Protein AF-0000000084619651 (afdb_homodimer)

pLDDT: mean 92.1, std 9.1, range [53.47, 98.94]

Solvent-accessible surface area (backbone atoms only — not comparable to full-atom values): 7934 Å² total; per-residue (Å²): 131,55,73,67,56,54,49,52,52,51,54,51,50,50,50,53,48,52,51,48,50,52,51,49,49,51,50,48,49,50,49,48,50,50,40,54,53,40,51,50,49,40,52,52,48,52,51,50,41,51,53,43,50,54,49,41,51,54,47,52,51,50,43,50,53,48,51,54,50,50,49,61,71,74,100,131,55,72,67,57,52,52,52,51,51,52,52,49,51,49,53,48,53,51,48,50,52,52,50,49,52,51,49,49,51,50,50,51,51,39,54,52,41,50,51,48,40,52,53,46,52,51,50,43,49,53,42,50,53,49,41,52,54,48,52,52,50,42,50,53,50,52,55,50,50,50,62,72,72,98

Foldseek 3Di:
DDPVVVVVVVVVVVVVVVVVVVVVVVVVVVVVVVVVVVVVVVVVVVVVVVVVVVVVVVVVVVVVVVVVVVVVVVD/DDPVVVVVVVVVVVVVVVVVVVVVVVVVVVVVVVVVVVVVVVVVVVVVVVVVVVVVVVVVVVVVVVVVVVVVVVD

Radius of gyration: 32.36 Å; Cα contacts (8 Å, |Δi|>4): 66; chains: 2; bounding box: 15×102×58 Å

Secondary structure (DSSP, 8-state):
--HHHHHHHHHHHHHHHHHHHHHHHHHHHHHHHHHHHHHHHHHHHHHHHHHHHHHHHHHHHHHHHHHHHHHHHH-/--HHHHHHHHHHHHHHHHHHHHHHHHHHHHHHHHHHHHHHHHHHHHHHHHHHHHHHHHHHHHHHHHHHHHHHHH-

Organism: Rhizophagus irregularis (strain DAOM 197198w) (NCBI:txid1432141)

Structure (mmCIF, N/CA/C/O backbone):
data_AF-0000000084619651-model_v1
#
loop_
_entity.id
_entity.type
_entity.pdbx_description
1 polymer 'Uncharacterized protein'
#
loop_
_atom_site.group_PDB
_atom_site.id
_atom_site.type_symbol
_atom_site.label_atom_id
_atom_site.label_alt_id
_atom_site.label_comp_id
_atom_site.label_asym_id
_atom_site.label_entity_id
_atom_site.label_seq_id
_atom_site.pdbx_PDB_ins_code
_atom_site.Cartn_x
_atom_site.Cartn_y
_atom_site.Cartn_z
_atom_site.occupancy
_atom_site.B_iso_or_equiv
_atom_site.auth_seq_id
_atom_site.auth_comp_id
_atom_site.auth_asym_id
_atom_site.auth_atom_id
_atom_site.pdbx_PDB_model_num
ATOM 1 N N . MET A 1 1 ? 8.188 50.812 22.078 1 53.47 1 MET A N 1
ATOM 2 C CA . MET A 1 1 ? 7.371 50.531 20.906 1 53.47 1 MET A CA 1
ATOM 3 C C . MET A 1 1 ? 6.066 51.312 20.938 1 53.47 1 MET A C 1
ATOM 5 O O . MET A 1 1 ? 5.43 51.438 21.984 1 53.47 1 MET A O 1
ATOM 9 N N . GLN A 1 2 ? 5.875 52.188 19.938 1 69 2 GLN A N 1
ATOM 10 C CA . GLN A 1 2 ? 4.641 52.969 19.859 1 69 2 GLN A CA 1
ATOM 11 C C . GLN A 1 2 ? 3.439 52.062 19.609 1 69 2 GLN A C 1
ATOM 13 O O . GLN A 1 2 ? 3.582 50.969 19.047 1 69 2 GLN A O 1
ATOM 18 N N . ASN A 1 3 ? 2.359 52.469 20.125 1 71.62 3 ASN A N 1
ATOM 19 C CA . ASN A 1 3 ? 1.111 51.719 20.047 1 71.62 3 ASN A CA 1
ATOM 20 C C . ASN A 1 3 ? 0.818 51.25 18.625 1 71.62 3 ASN A C 1
ATOM 22 O O . ASN A 1 3 ? 0.369 5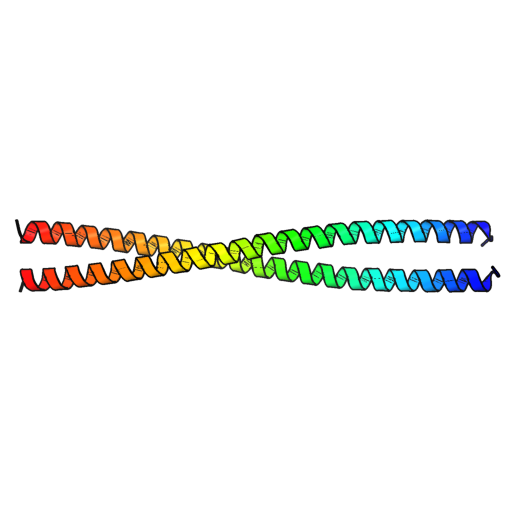0.125 18.422 1 71.62 3 ASN A O 1
ATOM 26 N N . THR A 1 4 ? 1.191 52.094 17.656 1 76.56 4 THR A N 1
ATOM 27 C CA . THR A 1 4 ? 0.917 51.75 16.25 1 76.56 4 THR A CA 1
ATOM 28 C C . THR A 1 4 ? 1.803 50.625 15.781 1 76.56 4 THR A C 1
ATOM 30 O O . THR A 1 4 ? 1.349 49.75 15.039 1 76.56 4 THR A O 1
ATOM 33 N N . GLU A 1 5 ? 3.006 50.594 16.328 1 76.94 5 GLU A N 1
ATOM 34 C CA . GLU A 1 5 ? 3.967 49.562 15.938 1 76.94 5 GLU A CA 1
ATOM 35 C C . GLU A 1 5 ? 3.578 48.188 16.5 1 76.94 5 GLU A C 1
ATOM 37 O O . GLU A 1 5 ? 3.709 47.188 15.812 1 76.94 5 GLU A O 1
ATOM 42 N N . ILE A 1 6 ? 3.002 48.188 17.656 1 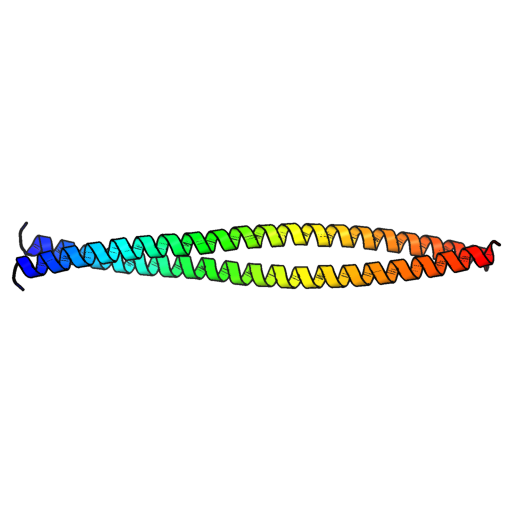75.12 6 ILE A N 1
ATOM 43 C CA . ILE A 1 6 ? 2.584 46.969 18.312 1 75.12 6 ILE A CA 1
ATOM 44 C C . ILE A 1 6 ? 1.371 46.375 17.594 1 75.12 6 ILE A C 1
ATOM 46 O O . ILE A 1 6 ? 1.29 45.156 17.391 1 75.12 6 ILE A O 1
ATOM 50 N N . 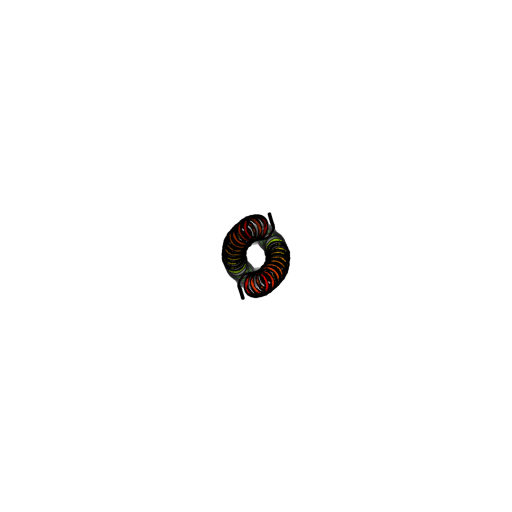LEU A 1 7 ? 0.493 47.344 17.125 1 78.56 7 LEU A N 1
ATOM 51 C CA . LEU A 1 7 ? -0.71 46.906 16.422 1 78.56 7 LEU A CA 1
ATOM 52 C C . LEU A 1 7 ? -0.359 46.281 15.07 1 78.56 7 LEU A C 1
ATOM 54 O O . LEU A 1 7 ? -0.962 45.312 14.664 1 78.56 7 LEU A O 1
ATOM 58 N N . GLU A 1 8 ? 0.628 46.969 14.438 1 82.31 8 GLU A N 1
ATOM 59 C CA . GLU A 1 8 ? 1.074 46.438 13.141 1 82.31 8 GLU A CA 1
ATOM 60 C C . GLU A 1 8 ? 1.681 45.062 13.281 1 82.31 8 GLU A C 1
ATOM 62 O O . GLU A 1 8 ? 1.416 44.188 12.461 1 82.31 8 GLU A O 1
ATOM 67 N N . LYS A 1 9 ? 2.461 44.875 14.359 1 81.94 9 LYS A N 1
ATOM 68 C CA . LYS A 1 9 ? 3.082 43.562 14.602 1 81.94 9 LYS A CA 1
ATOM 69 C C . LYS A 1 9 ? 2.031 42.5 14.906 1 81.94 9 LYS A C 1
ATOM 71 O O . LYS A 1 9 ? 2.178 41.344 14.5 1 81.94 9 LYS A O 1
ATOM 76 N N . PHE A 1 10 ? 0.992 43 15.641 1 81.44 10 PHE A N 1
ATOM 77 C CA . PHE A 1 10 ? -0.102 42.094 15.992 1 81.44 10 PHE A CA 1
ATOM 78 C C . PHE A 1 10 ? -0.834 41.625 14.742 1 81.44 10 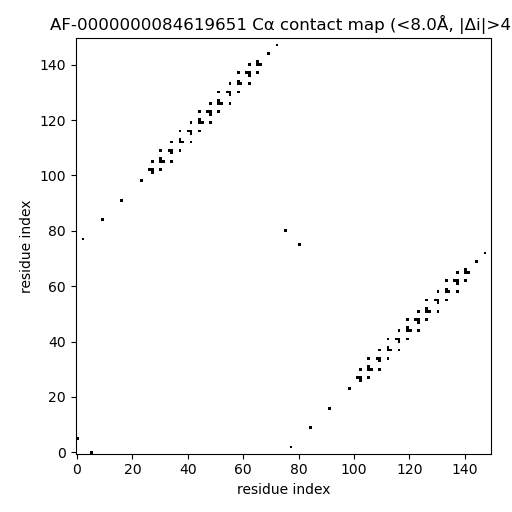PHE A C 1
ATOM 80 O O . PHE A 1 10 ? -1.137 40.438 14.602 1 81.44 10 PHE A O 1
ATOM 87 N N . GLU A 1 11 ? -1.082 42.562 13.828 1 81.94 11 GLU A N 1
ATOM 88 C CA . GLU A 1 11 ? -1.783 42.219 12.586 1 81.94 11 GLU A CA 1
ATOM 89 C C . GLU A 1 11 ? -0.931 41.344 11.695 1 81.94 11 GLU A C 1
ATOM 91 O O . GLU A 1 11 ? -1.447 40.406 11.07 1 81.94 11 GLU A O 1
ATOM 96 N N . ASP A 1 12 ? 0.369 41.594 11.664 1 84.31 12 ASP A N 1
ATOM 97 C CA . ASP A 1 12 ? 1.302 40.75 10.898 1 84.31 12 ASP A CA 1
ATOM 98 C C . ASP A 1 12 ? 1.34 39.344 11.422 1 84.31 12 ASP A C 1
ATOM 100 O O . ASP A 1 12 ? 1.365 38.375 10.648 1 84.31 12 ASP A O 1
ATOM 104 N N . MET A 1 13 ? 1.315 39.25 12.703 1 82.19 13 MET A N 1
ATOM 105 C CA . MET A 1 13 ? 1.341 37.906 13.336 1 82.19 13 MET A CA 1
ATOM 106 C C . MET A 1 13 ? 0.063 37.156 13.039 1 82.19 13 MET A C 1
ATOM 108 O O . MET A 1 13 ? 0.11 35.938 12.773 1 82.19 13 MET A O 1
ATOM 112 N N . LYS A 1 14 ? -0.976 37.844 13.023 1 83.31 14 LYS A N 1
ATOM 113 C CA . LYS A 1 14 ? -2.262 37.219 12.727 1 83.31 14 LYS A CA 1
ATOM 114 C C . LYS A 1 14 ? -2.293 36.688 11.305 1 83.31 14 LYS A C 1
ATOM 116 O O . LYS A 1 14 ? -2.773 35.562 11.07 1 83.31 14 LYS A O 1
ATOM 121 N N . LYS A 1 15 ? -1.773 37.406 10.484 1 87.44 15 LYS A N 1
ATOM 122 C CA . LYS A 1 15 ? -1.733 37 9.078 1 87.44 15 LYS A CA 1
ATOM 123 C C . LYS A 1 15 ? -0.829 35.812 8.883 1 87.44 15 LYS A C 1
ATOM 125 O O . LYS A 1 15 ? -1.191 34.875 8.172 1 87.44 15 LYS A O 1
ATOM 130 N N . ASN A 1 16 ? 0.316 35.812 9.438 1 83.25 16 ASN A N 1
ATOM 131 C CA . ASN A 1 16 ? 1.259 34.719 9.344 1 83.25 16 ASN A CA 1
ATOM 132 C C . ASN A 1 16 ? 0.677 33.438 9.922 1 83.25 16 ASN A C 1
ATOM 134 O O . ASN A 1 16 ? 0.898 32.344 9.391 1 83.25 16 ASN A O 1
ATOM 138 N N . MET A 1 17 ? -0.099 33.625 10.969 1 81.88 17 MET A N 1
ATOM 139 C CA . MET A 1 17 ? -0.754 32.5 11.602 1 81.88 17 MET A CA 1
ATOM 140 C C . MET A 1 17 ? -1.802 31.875 10.68 1 81.88 17 MET A C 1
ATOM 142 O O . MET A 1 17 ? -1.893 30.656 10.555 1 81.88 17 MET A O 1
ATOM 146 N N . ALA A 1 18 ? -2.561 32.75 10.133 1 82.75 18 ALA A N 1
ATOM 147 C CA . ALA A 1 18 ? -3.613 32.312 9.227 1 82.75 18 ALA A CA 1
ATOM 148 C C . ALA A 1 18 ? -3.021 31.594 8.016 1 82.75 18 ALA A C 1
ATOM 150 O O . ALA A 1 18 ? -3.508 30.531 7.617 1 82.75 18 ALA A O 1
ATOM 151 N N . ASP A 1 19 ? -1.982 32.125 7.484 1 85.88 19 ASP A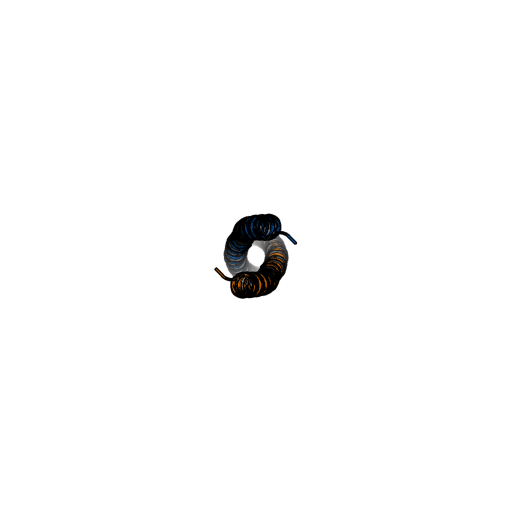 N 1
ATOM 152 C CA . ASP A 1 19 ? -1.316 31.547 6.324 1 85.88 19 ASP A CA 1
ATOM 153 C C . ASP A 1 19 ? -0.674 30.203 6.672 1 85.88 19 ASP A C 1
ATOM 155 O O . ASP A 1 19 ? -0.736 29.25 5.887 1 85.88 19 ASP A O 1
ATOM 159 N N . GLY A 1 20 ? -0.071 30.234 7.836 1 84.5 20 GLY A N 1
ATOM 160 C CA . GLY A 1 20 ? 0.527 28.984 8.297 1 84.5 20 GLY A CA 1
ATOM 161 C C . GLY A 1 20 ? -0.487 27.875 8.5 1 84.5 20 GLY A C 1
ATOM 162 O O . GLY A 1 20 ? -0.25 26.734 8.109 1 84.5 20 GLY A O 1
ATOM 163 N N . SER A 1 21 ? -1.552 28.281 9.062 1 85.44 21 SER A N 1
ATOM 164 C CA . SER A 1 21 ? -2.619 27.312 9.32 1 85.44 21 SER A CA 1
ATOM 165 C C . SER A 1 21 ? -3.172 26.75 8.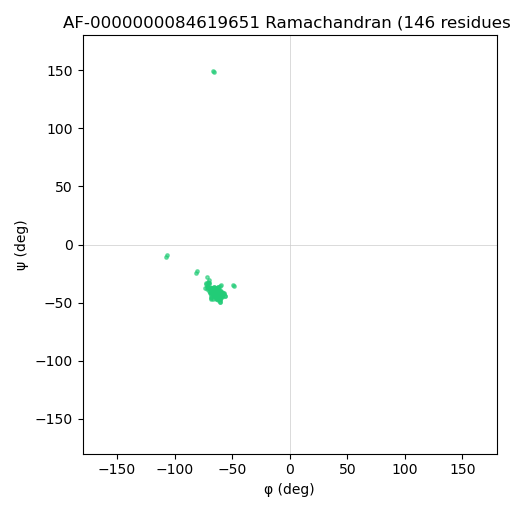016 1 85.44 21 SER A C 1
ATOM 167 O O . SER A 1 21 ? -3.4 25.531 7.906 1 85.44 21 SER A O 1
ATOM 169 N N . LEU A 1 22 ? -3.424 27.641 7.109 1 89 22 LEU A N 1
ATOM 170 C CA . LEU A 1 22 ? -3.943 27.219 5.812 1 89 22 LEU A CA 1
ATOM 171 C C . LEU A 1 22 ? -2.971 26.281 5.113 1 89 22 LEU A C 1
ATOM 173 O O . LEU A 1 22 ? -3.379 25.25 4.582 1 89 22 LEU A O 1
ATOM 177 N N . THR A 1 23 ? -1.714 26.656 5.109 1 90.81 23 THR A N 1
ATOM 178 C CA . THR A 1 23 ? -0.682 25.844 4.473 1 90.81 23 THR A CA 1
ATOM 179 C C . THR A 1 23 ? -0.594 24.469 5.125 1 90.81 23 THR A C 1
ATOM 181 O O . THR A 1 23 ? -0.535 23.453 4.43 1 90.81 23 THR A O 1
ATOM 184 N N . ASN A 1 24 ? -0.618 24.469 6.43 1 90.75 24 ASN A N 1
ATOM 185 C CA . ASN A 1 24 ? -0.576 23.203 7.152 1 90.75 24 ASN A CA 1
ATOM 186 C C . ASN A 1 24 ? -1.807 22.344 6.859 1 90.75 24 ASN A C 1
ATOM 188 O O . ASN A 1 24 ? -1.704 21.125 6.73 1 90.75 24 ASN A O 1
ATOM 192 N N . GLY A 1 25 ? -2.893 23.016 6.762 1 92.81 25 GLY A N 1
ATOM 193 C CA . GLY A 1 25 ? -4.113 22.312 6.406 1 92.81 25 GLY A CA 1
ATOM 194 C C . GLY A 1 25 ? -4.035 21.625 5.062 1 92.81 25 GLY A C 1
ATOM 195 O O . GLY A 1 25 ? -4.465 20.469 4.922 1 92.81 25 GLY A O 1
ATOM 196 N N . LEU A 1 26 ? -3.473 22.25 4.078 1 96.44 26 LEU A N 1
ATOM 197 C CA . LEU A 1 26 ? -3.332 21.688 2.736 1 96.44 26 LEU A CA 1
ATOM 198 C C . LEU A 1 26 ? -2.344 20.531 2.73 1 96.44 26 LEU A C 1
ATOM 200 O O . LEU A 1 26 ? -2.574 19.516 2.066 1 96.44 26 LEU A O 1
ATOM 204 N N . VAL A 1 27 ? -1.291 20.703 3.434 1 97.75 27 VAL A N 1
ATOM 205 C CA . VAL A 1 27 ? -0.289 19.656 3.533 1 97.75 27 VAL A CA 1
ATOM 206 C C . VAL A 1 27 ? -0.914 18.406 4.148 1 97.75 27 VAL A C 1
ATOM 208 O O . VAL A 1 27 ? -0.758 17.297 3.621 1 97.75 27 VAL A O 1
ATOM 211 N N . ILE A 1 28 ? -1.578 18.641 5.242 1 97.88 28 ILE A N 1
ATOM 212 C CA . ILE A 1 28 ? -2.213 17.531 5.945 1 97.88 28 ILE A CA 1
ATOM 213 C C . ILE A 1 28 ? -3.215 16.844 5.023 1 97.88 28 ILE A C 1
ATOM 215 O O . ILE A 1 28 ? -3.26 15.609 4.953 1 97.88 28 ILE A O 1
ATOM 219 N N . GLN A 1 29 ? -3.914 17.594 4.316 1 98.25 29 GLN A N 1
ATOM 220 C CA . GLN A 1 29 ? -4.887 17.031 3.385 1 98.25 29 GLN A CA 1
ATOM 221 C C . GLN A 1 29 ? -4.195 16.219 2.303 1 98.25 29 GLN A C 1
ATOM 223 O O . GLN A 1 29 ? -4.68 15.148 1.926 1 98.25 29 GLN A O 1
ATOM 228 N N . ASP A 1 30 ? -3.172 16.672 1.798 1 98.5 30 ASP A N 1
ATOM 229 C CA . ASP A 1 30 ? -2.41 15.961 0.777 1 98.5 30 ASP A CA 1
ATOM 230 C C . ASP A 1 30 ? -1.879 14.633 1.315 1 98.5 30 ASP A C 1
ATOM 232 O O . ASP A 1 30 ? -1.963 13.602 0.641 1 98.5 30 ASP A O 1
ATOM 236 N N . LEU A 1 31 ? -1.348 14.711 2.463 1 98.75 31 LEU A N 1
ATOM 237 C CA . LEU A 1 31 ? -0.814 13.508 3.082 1 98.75 31 LEU A CA 1
ATOM 238 C C . LEU A 1 31 ? -1.922 12.484 3.324 1 98.75 31 LEU A C 1
ATOM 240 O O . LEU A 1 31 ? -1.731 11.289 3.092 1 98.75 31 LEU A O 1
ATOM 244 N N . GLU A 1 32 ? -3.033 12.938 3.711 1 98.81 32 GLU A N 1
ATOM 245 C CA . GLU A 1 32 ? -4.176 12.055 3.924 1 98.81 32 GLU A CA 1
ATOM 246 C C . GLU A 1 32 ? -4.637 11.422 2.613 1 98.81 32 GLU A C 1
ATOM 248 O O . GLU A 1 32 ? -5.004 10.242 2.58 1 98.81 32 GLU A O 1
ATOM 253 N N . ASN A 1 33 ? -4.645 12.188 1.587 1 98.81 33 ASN A N 1
ATOM 254 C CA . ASN A 1 33 ? -4.996 11.656 0.275 1 98.81 33 ASN A CA 1
ATOM 255 C C . ASN A 1 33 ? -4.016 10.578 -0.176 1 98.81 33 ASN A C 1
ATOM 257 O O . ASN A 1 33 ? -4.426 9.555 -0.724 1 98.81 33 ASN A O 1
ATOM 261 N N . ARG A 1 34 ? -2.828 10.789 0.046 1 98.88 34 ARG A N 1
ATOM 262 C CA . ARG A 1 34 ? -1.804 9.805 -0.286 1 98.88 34 ARG A CA 1
ATOM 263 C C . ARG A 1 34 ? -2.006 8.516 0.504 1 98.88 34 ARG A C 1
ATOM 265 O O . ARG A 1 34 ? -1.897 7.414 -0.049 1 98.88 34 ARG A O 1
ATOM 272 N N . ILE A 1 35 ? -2.309 8.719 1.728 1 98.94 35 ILE A N 1
ATOM 273 C CA . ILE A 1 35 ? -2.566 7.57 2.59 1 98.94 35 ILE A CA 1
ATOM 274 C C . ILE A 1 35 ? -3.76 6.781 2.055 1 98.94 35 ILE A C 1
ATOM 276 O O . ILE A 1 35 ? -3.701 5.555 1.939 1 98.94 35 ILE A O 1
ATOM 280 N N . ARG A 1 36 ? -4.84 7.496 1.724 1 98.88 36 ARG A N 1
ATOM 281 C CA . ARG A 1 36 ? -6.02 6.836 1.186 1 98.88 36 ARG A CA 1
ATOM 282 C C . ARG A 1 36 ? -5.68 6.039 -0.071 1 98.88 36 ARG A C 1
ATOM 284 O O . ARG A 1 36 ? -6.137 4.906 -0.238 1 98.88 36 ARG A O 1
ATOM 291 N N . ASN A 1 37 ? -4.879 6.609 -0.927 1 98.81 37 ASN A N 1
ATOM 292 C CA . ASN A 1 37 ? -4.477 5.941 -2.16 1 98.81 37 ASN A CA 1
ATOM 293 C C . ASN A 1 37 ? -3.631 4.703 -1.874 1 98.81 37 ASN A C 1
ATOM 295 O O . ASN A 1 37 ? -3.834 3.652 -2.486 1 98.81 37 ASN A O 1
ATOM 299 N N . LEU A 1 38 ? -2.738 4.832 -0.977 1 98.88 38 LEU A N 1
ATOM 300 C CA . LEU A 1 38 ? -1.867 3.717 -0.62 1 98.88 38 LEU A CA 1
ATOM 301 C C . LEU A 1 38 ? -2.662 2.598 0.045 1 98.88 38 LEU A C 1
ATOM 303 O O . LEU A 1 38 ? -2.408 1.417 -0.206 1 98.88 38 LEU A O 1
ATOM 307 N N . GLU A 1 39 ? -3.615 2.977 0.864 1 98.88 39 GLU A N 1
ATOM 308 C CA . GLU A 1 39 ? -4.465 1.97 1.495 1 98.88 39 GLU A CA 1
ATOM 309 C C . GLU A 1 39 ? -5.277 1.202 0.456 1 98.88 39 GLU A C 1
ATOM 311 O O . GLU A 1 39 ? -5.434 -0.016 0.561 1 98.88 39 GLU A O 1
ATOM 316 N N . ALA A 1 40 ? -5.758 1.878 -0.483 1 98.81 40 ALA A N 1
ATOM 317 C CA . ALA A 1 40 ? -6.484 1.234 -1.575 1 98.81 40 ALA A CA 1
ATOM 318 C C . ALA A 1 40 ? -5.578 0.271 -2.34 1 98.81 40 ALA A C 1
ATOM 320 O O . ALA A 1 40 ? -5.996 -0.835 -2.691 1 98.81 40 ALA A O 1
ATOM 321 N N . ASP A 1 41 ? -4.387 0.707 -2.574 1 98.81 41 ASP A N 1
ATOM 322 C CA . ASP A 1 41 ? -3.412 -0.127 -3.268 1 98.81 41 ASP A CA 1
ATOM 323 C C . ASP A 1 41 ? -3.098 -1.389 -2.467 1 98.81 41 ASP A C 1
ATOM 325 O O . ASP A 1 41 ? -3.041 -2.486 -3.025 1 98.81 41 ASP A O 1
ATOM 329 N N . VAL A 1 42 ? -2.889 -1.228 -1.226 1 98.88 42 VAL A N 1
ATOM 330 C CA . VAL A 1 42 ? -2.613 -2.365 -0.355 1 98.88 42 VAL A CA 1
ATOM 331 C C . VAL A 1 42 ? -3.773 -3.355 -0.416 1 98.88 42 VAL A C 1
ATOM 333 O O . VAL A 1 42 ? -3.562 -4.562 -0.549 1 98.88 42 VAL A O 1
ATOM 336 N N . THR A 1 43 ? -4.957 -2.814 -0.343 1 98.81 43 THR A N 1
ATOM 337 C CA . THR A 1 43 ? -6.145 -3.662 -0.388 1 98.81 43 THR A CA 1
ATOM 338 C C . THR A 1 43 ? -6.23 -4.398 -1.722 1 98.81 43 THR A C 1
ATOM 340 O O . THR A 1 43 ? -6.512 -5.598 -1.756 1 98.81 43 THR A O 1
ATOM 343 N N . ALA A 1 44 ? -6 -3.727 -2.799 1 98.75 44 ALA A N 1
ATOM 344 C CA . ALA A 1 44 ? -6.039 -4.332 -4.129 1 98.75 44 ALA A CA 1
ATOM 345 C C . ALA A 1 44 ? -4.984 -5.426 -4.266 1 98.75 44 ALA A C 1
ATOM 347 O O . ALA A 1 44 ? -5.273 -6.512 -4.77 1 98.75 44 ALA A O 1
ATOM 348 N N . LYS A 1 45 ? -3.855 -5.098 -3.764 1 98.88 45 LYS A N 1
ATOM 349 C CA . LYS A 1 45 ? -2.764 -6.059 -3.889 1 98.88 45 LYS A CA 1
ATOM 350 C C . LYS A 1 45 ? -3.004 -7.285 -3.012 1 98.88 45 LYS A C 1
ATOM 352 O O . LYS A 1 45 ? -2.629 -8.398 -3.377 1 98.88 45 LYS A O 1
ATOM 357 N N . LYS A 1 46 ? -3.652 -7.098 -1.863 1 98.88 46 LYS A N 1
ATOM 358 C CA . LYS A 1 46 ? -4.059 -8.234 -1.038 1 98.88 46 LYS A CA 1
ATOM 359 C C . LYS A 1 46 ? -5.016 -9.148 -1.796 1 98.88 46 LYS A C 1
ATOM 361 O O . LYS A 1 46 ? -4.91 -10.375 -1.706 1 98.88 46 LYS A O 1
ATOM 366 N N . ARG A 1 47 ? -5.863 -8.617 -2.52 1 98.81 47 ARG A N 1
ATOM 367 C CA . ARG A 1 47 ? -6.812 -9.391 -3.32 1 98.81 47 ARG A CA 1
ATOM 368 C C . ARG A 1 47 ? -6.094 -10.18 -4.41 1 98.81 47 ARG A C 1
ATOM 370 O O . ARG A 1 47 ? -6.387 -11.352 -4.625 1 98.81 47 ARG A O 1
ATOM 377 N N . ILE A 1 48 ? -5.191 -9.602 -5.059 1 98.88 48 ILE A N 1
ATOM 378 C CA . ILE A 1 48 ? -4.43 -10.25 -6.125 1 98.88 48 ILE A CA 1
ATOM 379 C C . ILE A 1 48 ? -3.623 -11.414 -5.555 1 98.88 48 ILE A C 1
ATOM 381 O O . ILE A 1 48 ? -3.564 -12.484 -6.156 1 98.88 48 ILE A O 1
ATOM 385 N N . ILE A 1 49 ? -3.014 -11.172 -4.461 1 98.88 49 ILE A N 1
ATOM 386 C CA . ILE A 1 49 ? -2.223 -12.211 -3.816 1 98.88 49 ILE A CA 1
ATOM 387 C C . ILE A 1 49 ? -3.107 -13.414 -3.504 1 98.88 49 ILE A C 1
ATOM 389 O O . ILE A 1 49 ? -2.725 -14.562 -3.758 1 98.88 49 ILE A O 1
ATOM 393 N N . LEU A 1 50 ? -4.246 -13.109 -3.008 1 98.75 50 LEU A N 1
ATOM 394 C CA . LEU A 1 50 ? -5.172 -14.188 -2.684 1 98.75 50 LEU A CA 1
ATOM 395 C C . LEU A 1 50 ? -5.578 -14.953 -3.939 1 98.75 50 LEU A C 1
ATOM 397 O O . LEU A 1 50 ? -5.574 -16.188 -3.951 1 98.75 50 LEU A O 1
ATOM 401 N N . GLU A 1 51 ? -5.934 -14.312 -4.965 1 98.75 51 GLU A N 1
ATOM 402 C CA . GLU A 1 51 ? -6.336 -14.922 -6.227 1 98.75 51 GLU A CA 1
ATOM 403 C C . GLU A 1 51 ? -5.219 -15.797 -6.797 1 98.75 51 GLU A C 1
ATOM 405 O O . GLU A 1 51 ? -5.469 -16.906 -7.262 1 98.75 51 GLU A O 1
ATOM 410 N N . LYS A 1 52 ? -4.078 -15.312 -6.73 1 98.75 52 LYS A N 1
ATOM 411 C CA . LYS A 1 52 ? -2.941 -16.078 -7.246 1 98.75 52 LYS A CA 1
ATOM 412 C C . LYS A 1 52 ? -2.658 -17.297 -6.387 1 98.75 52 LYS A C 1
ATOM 414 O O . LYS A 1 52 ? -2.27 -18.344 -6.898 1 98.75 52 LYS A O 1
ATOM 419 N N . SER A 1 53 ? -2.836 -17.156 -5.102 1 98.62 53 SER A N 1
ATOM 420 C CA . SER A 1 53 ? -2.688 -18.297 -4.199 1 98.62 53 SER A CA 1
ATOM 421 C C . SER A 1 53 ? -3.711 -19.391 -4.508 1 98.62 53 SER A C 1
ATOM 423 O O . SER A 1 53 ? -3.373 -20.578 -4.539 1 98.62 53 SER A O 1
ATOM 425 N N . GLU A 1 54 ? -4.906 -18.953 -4.762 1 98.62 54 GLU A N 1
ATOM 426 C CA . GLU A 1 54 ? -5.961 -19.906 -5.121 1 98.62 54 GLU A CA 1
ATOM 427 C C . GLU A 1 54 ? -5.66 -20.594 -6.449 1 98.62 54 GLU A C 1
ATOM 429 O O . GLU A 1 54 ? -5.848 -21.797 -6.582 1 98.62 54 GLU A O 1
ATOM 434 N N . THR A 1 55 ? -5.172 -19.859 -7.359 1 98.75 55 THR A N 1
ATOM 435 C CA . THR A 1 55 ? -4.777 -20.422 -8.648 1 98.75 55 THR A CA 1
ATOM 436 C C . THR A 1 55 ? -3.639 -21.422 -8.477 1 98.75 55 THR A C 1
ATOM 438 O O . THR A 1 55 ? -3.688 -22.516 -9.023 1 98.75 55 THR A O 1
ATOM 441 N N . ASN A 1 56 ? -2.684 -21 -7.703 1 98.38 56 ASN A N 1
ATOM 442 C CA . ASN A 1 56 ? -1.568 -21.891 -7.422 1 98.38 56 ASN A CA 1
ATOM 443 C C . ASN A 1 56 ? -2.047 -23.219 -6.82 1 98.38 56 ASN A C 1
ATOM 445 O O . ASN A 1 56 ? -1.606 -24.281 -7.238 1 98.38 56 ASN A O 1
ATOM 449 N N . ASN A 1 57 ? -2.92 -23.078 -5.938 1 98.31 57 ASN A N 1
ATOM 450 C CA . ASN A 1 57 ? -3.457 -24.281 -5.297 1 98.31 57 ASN A CA 1
ATOM 451 C C . ASN A 1 57 ? -4.18 -25.172 -6.297 1 98.31 57 ASN A C 1
ATOM 453 O O . ASN A 1 57 ? -4 -26.391 -6.289 1 98.31 57 ASN A O 1
ATOM 457 N N . ALA A 1 58 ? -4.945 -24.625 -7.152 1 98.56 58 ALA A N 1
ATOM 458 C CA . ALA A 1 58 ? -5.676 -25.375 -8.172 1 98.56 58 ALA A CA 1
ATOM 459 C C . ALA A 1 58 ? -4.715 -26.047 -9.148 1 98.56 58 ALA A C 1
ATOM 461 O O . ALA A 1 58 ? -4.93 -27.203 -9.547 1 98.56 58 ALA A O 1
ATOM 462 N N . LEU A 1 59 ? -3.689 -25.375 -9.43 1 98.69 59 LEU A N 1
ATOM 463 C CA . LEU A 1 59 ? -2.699 -25.938 -10.352 1 98.69 59 LEU A CA 1
ATOM 464 C C . LEU A 1 59 ? -1.945 -27.094 -9.703 1 98.69 59 LEU A C 1
ATOM 466 O O . LEU A 1 59 ? -1.699 -28.109 -10.344 1 98.69 59 LEU A O 1
ATOM 470 N N . TRP A 1 60 ? -1.686 -26.969 -8.453 1 98.56 60 TRP A N 1
ATOM 471 C CA . TRP A 1 60 ? -1.024 -28.047 -7.723 1 98.56 60 TRP A CA 1
ATOM 472 C C . TRP A 1 60 ? -1.897 -29.297 -7.688 1 98.56 60 TRP A C 1
ATOM 474 O O . TRP A 1 60 ? -1.406 -30.406 -7.887 1 98.56 60 TRP A O 1
ATOM 484 N N . GLU A 1 61 ? -3.125 -29.109 -7.52 1 98.5 61 GLU A N 1
ATOM 485 C CA . GLU A 1 61 ? -4.051 -30.234 -7.5 1 98.5 61 GLU A CA 1
ATOM 486 C C . GLU A 1 61 ? -4.125 -30.906 -8.867 1 98.5 61 GLU A C 1
ATOM 488 O O . GLU A 1 61 ? -4.184 -32.125 -8.953 1 98.5 61 GLU A O 1
ATOM 493 N N . LYS A 1 62 ? -4.109 -30.156 -9.852 1 98.69 62 LYS A N 1
ATOM 494 C CA . LYS A 1 62 ? -4.121 -30.703 -11.203 1 98.69 62 LYS A CA 1
ATOM 495 C C . LYS A 1 62 ? -2.85 -31.484 -11.492 1 98.69 62 LYS A C 1
ATOM 497 O O . LYS A 1 62 ? -2.898 -32.562 -12.109 1 98.69 62 LYS A O 1
ATOM 502 N N . ILE A 1 63 ? -1.791 -30.938 -11.039 1 98.69 63 ILE A N 1
ATOM 503 C CA . ILE A 1 63 ? -0.514 -31.625 -11.234 1 98.69 63 ILE A CA 1
ATOM 504 C C . ILE A 1 63 ? -0.52 -32.969 -10.5 1 98.69 63 ILE A C 1
ATOM 506 O O . ILE A 1 63 ? -0.141 -34 -11.07 1 98.69 63 ILE A O 1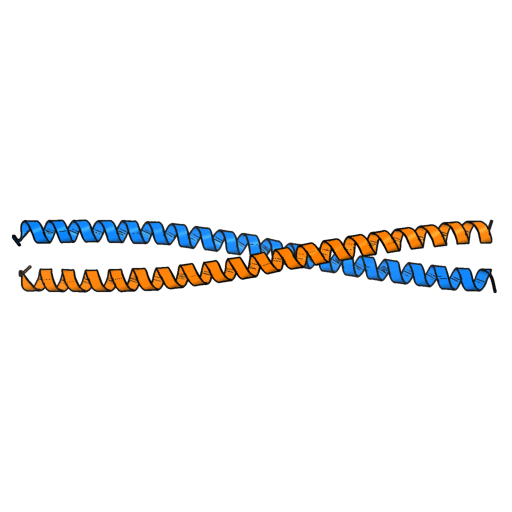
ATOM 510 N N . LYS A 1 64 ? -1.039 -32.938 -9.375 1 98.5 64 LYS A N 1
ATOM 511 C CA . LYS A 1 64 ? -1.106 -34.188 -8.602 1 98.5 64 LYS A CA 1
ATOM 512 C C . LYS A 1 64 ? -1.993 -35.219 -9.297 1 98.5 64 LYS A C 1
ATOM 514 O O . LYS A 1 64 ? -1.637 -36.375 -9.383 1 98.5 64 LYS A O 1
ATOM 519 N N . ALA A 1 65 ? -3.076 -34.688 -9.758 1 97.94 65 ALA A N 1
ATOM 520 C CA . ALA A 1 65 ? -3.994 -35.594 -10.453 1 97.94 65 ALA A CA 1
ATOM 521 C C . ALA A 1 65 ? -3.344 -36.188 -11.703 1 97.94 65 ALA A C 1
ATOM 523 O O . ALA A 1 65 ? -3.477 -37.375 -11.984 1 97.94 65 ALA A O 1
ATOM 524 N N . LEU A 1 66 ? -2.574 -35.438 -12.375 1 97.44 66 LEU A N 1
ATOM 525 C CA . LEU A 1 66 ? -1.903 -35.875 -13.586 1 97.44 66 LEU A CA 1
ATOM 526 C C . LEU A 1 66 ? -0.784 -36.875 -13.266 1 97.44 66 LEU A C 1
ATOM 528 O O . LEU A 1 66 ? -0.583 -37.844 -13.984 1 97.44 66 LEU A O 1
ATOM 532 N N . GLU A 1 67 ? -0.12 -36.594 -12.188 1 96.75 67 GLU A N 1
ATOM 533 C CA . GLU A 1 67 ? 0.968 -37.469 -11.773 1 96.75 67 GLU A CA 1
ATOM 534 C C . GLU A 1 67 ? 0.439 -38.844 -11.352 1 96.75 67 GLU A C 1
ATOM 536 O O . GLU A 1 67 ? 1.03 -39.875 -11.688 1 96.75 67 GLU A O 1
ATOM 541 N N . ILE A 1 68 ? -0.706 -38.875 -10.656 1 96.25 68 ILE A N 1
ATOM 542 C CA . ILE A 1 68 ? -1.333 -40.125 -10.242 1 96.25 68 ILE A CA 1
ATOM 543 C C . ILE A 1 68 ? -1.782 -40.906 -11.477 1 96.25 68 ILE A C 1
ATOM 545 O O . ILE A 1 68 ? -1.582 -42.125 -11.562 1 96.25 68 ILE A O 1
ATOM 549 N N . LYS A 1 69 ? -2.256 -40.188 -12.414 1 94.62 69 LYS A N 1
ATOM 550 C CA . LYS A 1 69 ? -2.703 -40.844 -13.648 1 94.62 69 LYS A CA 1
ATOM 551 C C . LYS A 1 69 ? -1.525 -41.406 -14.422 1 94.62 69 LYS A C 1
ATOM 553 O O . LYS A 1 69 ? -1.6 -42.531 -14.922 1 94.62 69 LYS A O 1
ATOM 558 N N . GLU A 1 70 ? -0.463 -40.719 -14.516 1 92.5 70 GLU A N 1
ATOM 559 C CA . GLU A 1 70 ? 0.748 -41.156 -15.195 1 92.5 70 GLU A CA 1
ATOM 560 C C . GLU A 1 70 ? 1.31 -42.406 -14.539 1 92.5 70 GLU A C 1
ATOM 562 O O . GLU A 1 70 ? 1.725 -43.344 -15.227 1 92.5 70 GLU A O 1
ATOM 567 N N . GLU A 1 71 ? 1.282 -42.406 -13.234 1 92.44 71 GLU A N 1
ATOM 568 C CA . GLU A 1 71 ? 1.775 -43.562 -12.5 1 92.44 71 GLU A CA 1
ATOM 569 C C . GLU A 1 71 ? 0.946 -44.812 -12.805 1 92.44 71 GLU A C 1
ATOM 571 O O . GLU A 1 71 ? 1.496 -45.906 -12.992 1 92.44 71 GLU A O 1
ATOM 576 N N . LYS A 1 72 ? -0.379 -44.594 -12.953 1 92.44 72 LYS A N 1
ATOM 577 C CA . LYS A 1 72 ? -1.271 -45.719 -13.234 1 92.44 72 LYS A CA 1
ATOM 578 C C . LYS A 1 72 ? -1.07 -46.219 -14.664 1 92.44 72 LYS A C 1
ATOM 580 O O . LYS A 1 72 ? -1.208 -47.406 -14.922 1 92.44 72 LYS A O 1
ATOM 585 N N . LEU A 1 73 ? -0.662 -45.344 -15.531 1 89.94 73 LEU A N 1
ATOM 586 C CA . LEU A 1 73 ? -0.476 -45.719 -16.922 1 89.94 73 LEU A CA 1
ATOM 587 C C . LEU A 1 73 ? 0.872 -46.406 -17.141 1 89.94 73 LEU A C 1
ATOM 589 O O . LEU A 1 73 ? 1.044 -47.156 -18.078 1 89.94 73 LEU A O 1
ATOM 593 N N . THR A 1 74 ? 1.82 -46.156 -16.297 1 89.56 74 THR A N 1
ATOM 594 C CA . THR A 1 74 ? 3.164 -46.688 -16.516 1 89.56 74 THR A CA 1
ATOM 595 C C . THR A 1 74 ? 3.453 -47.844 -15.547 1 89.56 74 THR A C 1
ATOM 597 O O . THR A 1 74 ? 4.527 -48.438 -15.594 1 89.56 74 THR A O 1
ATOM 600 N N . SER A 1 75 ? 2.586 -48.094 -14.547 1 85.75 75 SER A N 1
ATOM 601 C CA . SER A 1 75 ? 2.732 -49.25 -13.664 1 85.75 75 SER A CA 1
ATOM 602 C C . SER A 1 75 ? 2.172 -50.5 -14.305 1 85.75 75 SER A C 1
ATOM 604 O O . SER A 1 75 ? 1.322 -50.438 -15.195 1 85.75 75 SER A O 1
ATOM 606 N N . MET B 1 1 ? -8.469 49.5 24.719 1 54.47 1 MET B N 1
ATOM 607 C CA . MET B 1 1 ? -7.648 48.438 25.281 1 54.47 1 MET B CA 1
ATOM 608 C C . MET B 1 1 ? -6.359 49 25.875 1 54.47 1 MET B C 1
ATOM 610 O O . MET B 1 1 ? -5.742 49.906 25.297 1 54.47 1 MET B O 1
ATOM 614 N N . GLN B 1 2 ? -6.172 48.781 27.188 1 70.12 2 GLN B N 1
ATOM 615 C CA . GLN B 1 2 ? -4.949 49.25 27.844 1 70.12 2 GLN B CA 1
ATOM 616 C C . GLN B 1 2 ? -3.73 48.469 27.312 1 70.12 2 GLN B C 1
ATOM 618 O O . GLN B 1 2 ? -3.854 47.344 26.844 1 70.12 2 GLN B O 1
ATOM 623 N N . ASN B 1 3 ? -2.67 49.188 27.328 1 71.88 3 ASN B N 1
ATOM 624 C CA . ASN B 1 3 ? -1.413 48.656 26.812 1 71.88 3 ASN B CA 1
ATOM 625 C C . ASN B 1 3 ? -1.098 47.281 27.375 1 71.88 3 ASN B C 1
ATOM 627 O O . ASN B 1 3 ? -0.631 46.406 26.641 1 71.88 3 ASN B O 1
ATOM 631 N N . THR B 1 4 ? -1.446 47.031 28.625 1 76.69 4 THR B N 1
ATOM 632 C CA . THR B 1 4 ? -1.167 45.781 29.281 1 76.69 4 THR B CA 1
ATOM 633 C C . THR B 1 4 ? -2.037 44.656 28.719 1 76.69 4 THR B C 1
ATOM 635 O O . THR B 1 4 ? -1.572 43.531 28.531 1 76.69 4 THR B O 1
ATOM 638 N N . GLU B 1 5 ? -3.258 45.031 28.328 1 77 5 GLU B N 1
ATOM 639 C CA . GLU B 1 5 ? -4.207 44.062 27.797 1 77 5 GLU B CA 1
ATOM 640 C C . GLU B 1 5 ? -3.799 43.625 26.391 1 77 5 GLU B C 1
ATOM 642 O O . GLU B 1 5 ? -3.916 42.438 26.047 1 77 5 GLU B O 1
ATOM 647 N N . ILE B 1 6 ? -3.227 44.5 25.656 1 75.19 6 ILE B N 1
ATOM 648 C CA . ILE B 1 6 ? -2.795 44.219 24.297 1 75.19 6 ILE B CA 1
ATOM 649 C C . ILE B 1 6 ? -1.575 43.312 24.312 1 75.19 6 ILE B C 1
ATOM 651 O O . ILE B 1 6 ? -1.485 42.375 23.531 1 75.19 6 ILE B O 1
ATOM 655 N N . LEU B 1 7 ? -0.7 43.562 25.359 1 79.19 7 LEU B N 1
ATOM 656 C CA . LEU B 1 7 ? 0.511 42.781 25.484 1 79.19 7 LEU B CA 1
ATOM 657 C C . LEU B 1 7 ? 0.17 41.344 25.891 1 79.19 7 LEU B C 1
ATOM 659 O O . LEU B 1 7 ? 0.784 40.406 25.391 1 79.19 7 LEU B O 1
ATOM 663 N N . GLU B 1 8 ? -0.816 41.25 26.797 1 82.69 8 GLU B N 1
ATOM 664 C CA . GLU B 1 8 ? -1.253 39.938 27.234 1 82.69 8 GLU B CA 1
ATOM 665 C C . GLU B 1 8 ? -1.85 39.125 26.078 1 82.69 8 GLU B C 1
ATOM 667 O O . GLU B 1 8 ? -1.574 37.938 25.938 1 82.69 8 GLU B O 1
ATOM 672 N N . LYS B 1 9 ? -2.637 39.844 25.25 1 82.06 9 LYS B N 1
ATOM 673 C CA . LYS B 1 9 ? -3.25 39.188 24.094 1 82.06 9 LYS B CA 1
ATOM 674 C C . LYS B 1 9 ? -2.193 38.75 23.094 1 82.06 9 LYS B C 1
ATOM 676 O O . LYS B 1 9 ? -2.328 37.719 22.453 1 82.06 9 LYS B O 1
ATOM 681 N N . PHE B 1 10 ? -1.156 39.625 23 1 81.75 10 PHE B N 1
ATOM 682 C CA . PHE B 1 10 ? -0.054 39.344 22.094 1 81.75 10 PHE B CA 1
ATOM 683 C C . PHE B 1 10 ? 0.688 38.094 22.547 1 81.75 10 PHE B C 1
ATOM 685 O O . PHE B 1 10 ? 1 37.219 21.719 1 81.75 10 PHE B O 1
ATOM 692 N N . GLU B 1 11 ? 0.926 37.969 23.844 1 82.38 11 GLU B N 1
ATOM 693 C CA . GLU B 1 11 ? 1.635 36.812 24.375 1 82.38 11 GLU B CA 1
ATOM 694 C C . GLU B 1 11 ? 0.796 35.562 24.25 1 82.38 11 GLU B C 1
ATOM 696 O O . GLU B 1 11 ? 1.322 34.5 23.938 1 82.38 11 GLU B O 1
ATOM 701 N N . ASP B 1 12 ? -0.504 35.688 24.469 1 84.56 12 ASP B N 1
ATOM 702 C CA . ASP B 1 12 ? -1.427 34.562 24.328 1 84.56 12 ASP B CA 1
ATOM 703 C C . ASP B 1 12 ? -1.455 34.031 22.891 1 84.56 12 ASP B C 1
ATOM 705 O O . ASP B 1 12 ? -1.465 32.812 22.672 1 84.56 12 ASP B O 1
ATOM 709 N N . MET B 1 13 ? -1.418 34.938 22.016 1 82.06 13 MET B N 1
ATOM 710 C CA . MET B 1 13 ? -1.441 34.594 20.609 1 82.06 13 MET B CA 1
ATOM 711 C C . MET B 1 13 ? -0.157 33.875 20.203 1 82.06 13 MET B C 1
ATOM 713 O O . MET B 1 13 ? -0.194 32.875 19.453 1 82.06 13 MET B O 1
ATOM 717 N N . LYS B 1 14 ? 0.88 34.344 20.75 1 83.19 14 LYS B N 1
ATOM 718 C CA . LYS B 1 14 ? 2.172 33.719 20.453 1 83.19 14 LYS B CA 1
ATOM 719 C C . LYS B 1 14 ? 2.215 32.281 20.969 1 83.19 14 LYS B C 1
ATOM 721 O O . LYS B 1 14 ? 2.707 31.375 20.266 1 83.19 14 LYS B O 1
ATOM 726 N N . LYS B 1 15 ? 1.678 32.125 22.047 1 87.5 15 LYS B N 1
ATOM 727 C CA . LYS B 1 15 ? 1.646 30.781 22.641 1 87.5 15 LYS B CA 1
ATOM 728 C C . LYS B 1 15 ? 0.753 29.844 21.844 1 87.5 15 LYS B C 1
ATOM 730 O O . LYS B 1 15 ? 1.127 28.703 21.578 1 87.5 15 LYS B O 1
ATOM 735 N N . ASN B 1 16 ? -0.381 30.25 21.5 1 83.12 16 ASN B N 1
ATOM 736 C CA . ASN B 1 16 ? -1.313 29.453 20.703 1 83.12 16 ASN B CA 1
ATOM 737 C C . ASN B 1 16 ? -0.722 29.078 19.344 1 83.12 16 ASN B C 1
ATOM 739 O O . ASN B 1 16 ? -0.926 27.969 18.875 1 83.12 16 ASN B O 1
ATOM 743 N N . MET B 1 17 ? 0.046 30.016 18.844 1 82.19 17 MET B N 1
ATOM 744 C CA . MET B 1 17 ? 0.707 29.766 17.562 1 82.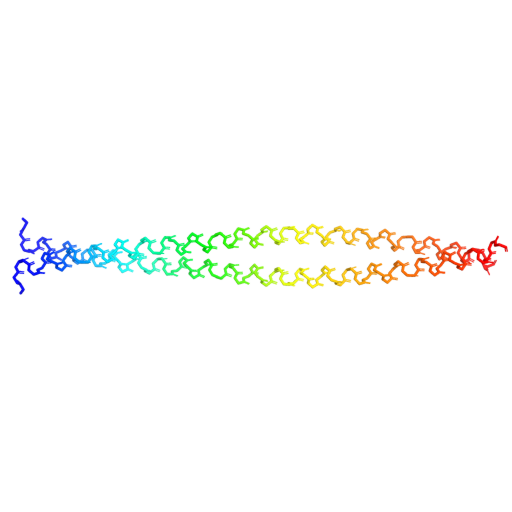19 17 MET B CA 1
ATOM 745 C C . MET B 1 17 ? 1.767 28.688 17.703 1 82.19 17 MET B C 1
ATOM 747 O O . MET B 1 17 ? 1.868 27.797 16.844 1 82.19 17 MET B O 1
ATOM 751 N N . ALA B 1 18 ? 2.514 28.844 18.734 1 82.88 18 ALA B N 1
ATOM 752 C CA . ALA B 1 18 ? 3.574 27.875 18.969 1 82.88 18 ALA B CA 1
ATOM 753 C C . ALA B 1 18 ? 2.996 26.484 19.203 1 82.88 18 ALA B C 1
ATOM 755 O O . ALA B 1 18 ? 3.494 25.5 18.641 1 82.88 18 ALA B O 1
ATOM 756 N N . ASP B 1 19 ? 1.942 26.422 19.953 1 85.56 19 ASP B N 1
ATOM 757 C CA . ASP B 1 19 ? 1.29 25.156 20.25 1 85.56 19 ASP B CA 1
ATOM 758 C C . ASP B 1 19 ? 0.656 24.547 19 1 85.56 19 ASP B C 1
ATOM 760 O O . ASP B 1 19 ? 0.726 23.344 18.797 1 85.56 19 ASP B O 1
ATOM 764 N N . GLY B 1 20 ? 0.039 25.438 18.25 1 84.38 20 GLY B N 1
ATOM 765 C CA . GLY B 1 20 ? -0.546 24.984 17 1 84.38 20 GLY B CA 1
ATOM 766 C C . GLY B 1 20 ? 0.479 24.422 16.031 1 84.38 20 GLY B C 1
ATOM 767 O O . GLY B 1 20 ? 0.255 23.375 15.414 1 84.38 20 GLY B O 1
ATOM 768 N N . SER B 1 21 ? 1.547 25.109 15.984 1 85.38 21 SER B N 1
ATOM 769 C CA . SER B 1 21 ? 2.621 24.688 15.094 1 85.38 21 SER B CA 1
ATOM 770 C C . SER B 1 21 ? 3.186 23.328 15.508 1 85.38 21 SER B C 1
ATOM 772 O O . SER B 1 21 ? 3.426 22.469 14.664 1 85.38 21 SER B O 1
ATOM 774 N N . LEU B 1 22 ? 3.424 23.234 16.781 1 89.12 22 LEU B N 1
ATOM 775 C CA . LEU B 1 22 ? 3.955 21.969 17.312 1 89.12 22 LEU B CA 1
ATOM 776 C C . LEU B 1 22 ? 2.996 20.828 17.047 1 89.12 22 LEU B C 1
ATOM 778 O O . LEU B 1 22 ? 3.418 19.75 16.609 1 89.12 22 LEU B O 1
ATOM 782 N N . THR B 1 23 ? 1.745 21.047 17.328 1 90.81 23 THR B N 1
ATOM 783 C CA . THR B 1 23 ? 0.724 20.016 17.109 1 90.81 23 THR B CA 1
ATOM 784 C C . THR B 1 23 ? 0.644 19.625 15.648 1 90.81 23 THR B C 1
ATOM 786 O O . THR B 1 23 ? 0.595 18.438 15.32 1 90.81 23 THR B O 1
ATOM 789 N N . ASN B 1 24 ? 0.659 20.625 14.797 1 90.75 24 ASN B N 1
ATOM 790 C CA . ASN B 1 24 ? 0.627 20.359 13.367 1 90.75 24 ASN B CA 1
ATOM 791 C C . ASN B 1 24 ? 1.867 19.594 12.914 1 90.75 24 ASN B C 1
ATOM 793 O O . ASN B 1 24 ? 1.777 18.703 12.07 1 90.75 24 ASN B O 1
ATOM 797 N N . GLY B 1 25 ? 2.938 19.953 13.5 1 92.81 25 GLY B N 1
ATOM 798 C CA . GLY B 1 25 ? 4.168 19.234 13.195 1 92.81 25 GLY B CA 1
ATOM 799 C C . GLY B 1 25 ? 4.098 17.766 13.539 1 92.81 25 GLY B C 1
ATOM 800 O O . GLY B 1 25 ? 4.543 16.922 12.758 1 92.81 25 GLY B O 1
ATOM 801 N N . LEU B 1 26 ? 3.523 17.438 14.641 1 96.44 26 LEU B N 1
ATOM 802 C CA . LEU B 1 26 ? 3.396 16.047 15.094 1 96.44 26 LEU B CA 1
ATOM 803 C C . LEU B 1 26 ? 2.418 15.281 14.211 1 96.44 26 LEU B C 1
ATOM 805 O O . LEU B 1 26 ? 2.658 14.117 13.875 1 96.44 26 LEU B O 1
ATOM 809 N N . VAL B 1 27 ? 1.365 15.922 13.875 1 97.75 27 VAL B N 1
ATOM 810 C CA . VAL B 1 27 ? 0.374 15.305 13 1 97.75 27 VAL B CA 1
ATOM 811 C C . VAL B 1 27 ? 1.011 14.961 11.656 1 97.75 27 VAL B C 1
ATOM 813 O O . VAL B 1 27 ? 0.871 13.836 11.164 1 97.75 27 VAL B O 1
ATOM 816 N N . ILE B 1 28 ? 1.678 15.945 11.117 1 97.88 28 ILE B N 1
ATOM 817 C CA . ILE B 1 28 ? 2.324 15.758 9.82 1 97.88 28 ILE B CA 1
ATOM 818 C C . ILE B 1 28 ? 3.334 14.617 9.906 1 97.88 28 ILE B C 1
ATOM 820 O O . ILE B 1 28 ? 3.395 13.766 9.023 1 97.88 28 ILE B O 1
ATOM 824 N N . GLN B 1 29 ? 4.027 14.586 10.961 1 98.25 29 GLN B N 1
ATOM 825 C CA . GLN B 1 29 ? 5.004 13.516 11.148 1 98.25 29 GLN B CA 1
ATOM 826 C C . GLN B 1 29 ? 4.324 12.156 11.227 1 98.25 29 GLN B C 1
ATOM 828 O O . GLN B 1 29 ? 4.824 11.172 10.664 1 98.25 29 GLN B O 1
ATOM 833 N N . ASP B 1 30 ? 3.299 12.062 11.883 1 98.5 30 ASP B N 1
ATOM 834 C CA . ASP B 1 30 ? 2.545 10.82 12 1 98.5 30 ASP B CA 1
ATOM 835 C C . ASP B 1 30 ? 2.023 10.359 10.641 1 98.5 30 ASP B C 1
ATOM 837 O O . ASP B 1 30 ? 2.115 9.18 10.297 1 98.5 30 ASP B O 1
ATOM 841 N N . LEU B 1 31 ? 1.477 11.289 9.953 1 98.75 31 LEU B N 1
ATOM 842 C CA . LEU B 1 31 ? 0.954 10.969 8.625 1 98.75 31 LEU B CA 1
ATOM 843 C C . LEU B 1 31 ? 2.07 10.5 7.699 1 98.75 31 LEU B C 1
ATOM 845 O O . LEU B 1 31 ? 1.891 9.539 6.945 1 98.75 31 LEU B O 1
ATOM 849 N N . GLU B 1 32 ? 3.184 11.086 7.797 1 98.81 32 GLU B N 1
ATOM 850 C CA . GLU B 1 32 ? 4.332 10.68 6.992 1 98.81 32 GLU B CA 1
ATOM 851 C C . GLU B 1 32 ? 4.801 9.281 7.371 1 98.81 32 GLU B C 1
ATOM 853 O O . GLU B 1 32 ? 5.176 8.492 6.504 1 98.81 32 GLU B O 1
ATOM 858 N N . ASN B 1 33 ? 4.809 9.008 8.625 1 98.81 33 ASN B N 1
ATOM 859 C CA . ASN B 1 33 ? 5.172 7.668 9.078 1 98.81 33 ASN B CA 1
ATOM 860 C C . ASN B 1 33 ? 4.199 6.617 8.547 1 98.81 33 ASN B C 1
ATOM 862 O O . ASN B 1 33 ? 4.613 5.535 8.125 1 98.81 33 ASN B O 1
ATOM 866 N N . ARG B 1 34 ? 3.006 6.902 8.547 1 98.88 34 ARG B N 1
ATOM 867 C CA . ARG B 1 34 ? 1.989 6.004 8.016 1 98.88 34 ARG B CA 1
ATOM 868 C C . ARG B 1 34 ? 2.199 5.766 6.52 1 98.88 34 ARG B C 1
ATOM 870 O O . ARG B 1 34 ? 2.096 4.629 6.047 1 98.88 34 ARG B O 1
ATOM 877 N N . ILE B 1 35 ? 2.49 6.836 5.883 1 98.94 35 ILE B N 1
ATOM 878 C CA . ILE B 1 35 ? 2.756 6.742 4.449 1 98.94 35 ILE B CA 1
ATOM 879 C C . ILE B 1 35 ? 3.957 5.832 4.207 1 98.94 35 ILE B C 1
ATOM 881 O O . ILE B 1 35 ? 3.908 4.945 3.35 1 98.94 35 ILE B O 1
ATOM 885 N N . ARG B 1 36 ? 5.047 6.059 4.969 1 98.88 36 ARG B N 1
ATOM 886 C CA . ARG B 1 36 ? 6.238 5.23 4.824 1 98.88 36 ARG B CA 1
ATOM 887 C C . ARG B 1 36 ? 5.906 3.756 5.039 1 98.88 36 ARG B C 1
ATOM 889 O O . ARG B 1 36 ? 6.359 2.895 4.285 1 98.88 36 ARG B O 1
ATOM 896 N N . ASN B 1 37 ? 5.094 3.469 6.008 1 98.81 37 ASN B N 1
ATOM 897 C CA . ASN B 1 37 ? 4.699 2.096 6.305 1 98.81 37 ASN B CA 1
ATOM 898 C C . ASN B 1 37 ? 3.861 1.498 5.176 1 98.81 37 ASN B C 1
ATOM 900 O O . ASN B 1 37 ? 4.074 0.351 4.781 1 98.81 37 ASN B O 1
ATOM 904 N N . LEU B 1 38 ? 2.969 2.25 4.691 1 98.88 38 LEU B N 1
ATOM 905 C CA . LEU B 1 38 ? 2.102 1.789 3.611 1 98.88 38 LEU B CA 1
ATOM 906 C C . LEU B 1 38 ? 2.898 1.568 2.33 1 98.88 38 LEU B C 1
ATOM 908 O O . LEU B 1 38 ? 2.654 0.605 1.601 1 98.88 38 LEU B O 1
ATOM 912 N N . GLU B 1 39 ? 3.844 2.438 2.08 1 98.88 39 GLU B N 1
ATOM 913 C CA . GLU B 1 39 ? 4.691 2.266 0.905 1 98.88 39 GLU B CA 1
ATOM 914 C C . GLU B 1 39 ? 5.512 0.983 1 1 98.88 39 GLU B C 1
ATOM 916 O O . GLU B 1 39 ? 5.68 0.271 0.008 1 98.88 39 GLU B O 1
ATOM 921 N N . ALA B 1 40 ? 6.012 0.71 2.133 1 98.75 40 ALA B N 1
ATOM 922 C CA . ALA B 1 40 ? 6.742 -0.535 2.357 1 98.75 40 ALA B CA 1
ATOM 923 C C . ALA B 1 40 ? 5.844 -1.747 2.123 1 98.75 40 ALA B C 1
ATOM 925 O O . ALA B 1 40 ? 6.27 -2.73 1.511 1 98.75 40 ALA B O 1
ATOM 926 N N . ASP B 1 41 ? 4.652 -1.639 2.604 1 98.81 41 ASP B N 1
ATOM 927 C CA . ASP B 1 41 ? 3.682 -2.715 2.426 1 98.81 41 ASP B CA 1
ATOM 928 C C . ASP B 1 41 ? 3.369 -2.932 0.947 1 98.81 41 ASP B C 1
ATOM 930 O O . ASP B 1 41 ? 3.32 -4.07 0.478 1 98.81 41 ASP B O 1
ATOM 934 N N . VAL B 1 42 ? 3.146 -1.896 0.271 1 98.88 42 VAL B N 1
ATOM 935 C CA . VAL B 1 42 ? 2.865 -1.979 -1.158 1 98.88 42 VAL B CA 1
ATOM 936 C C . VAL B 1 42 ? 4.031 -2.656 -1.875 1 98.88 42 VAL B C 1
ATOM 938 O O . VAL B 1 42 ? 3.826 -3.541 -2.711 1 98.88 42 VAL B O 1
ATOM 941 N N . THR B 1 43 ? 5.219 -2.234 -1.502 1 98.81 43 THR B N 1
ATOM 942 C CA . THR B 1 43 ? 6.41 -2.809 -2.119 1 98.81 43 THR B CA 1
ATOM 943 C C . THR B 1 43 ? 6.512 -4.301 -1.815 1 98.81 43 THR B C 1
ATOM 945 O O . THR B 1 43 ? 6.797 -5.102 -2.707 1 98.81 43 THR B O 1
ATOM 948 N N . ALA B 1 44 ? 6.285 -4.684 -0.611 1 98.75 44 ALA B N 1
ATOM 949 C CA . ALA B 1 44 ? 6.336 -6.086 -0.211 1 98.75 44 ALA B CA 1
ATOM 950 C C . ALA B 1 44 ? 5.285 -6.906 -0.951 1 98.75 44 ALA B C 1
ATOM 952 O O . ALA B 1 44 ? 5.578 -8 -1.446 1 98.75 44 ALA B O 1
ATOM 953 N N . LYS B 1 45 ? 4.148 -6.32 -1.028 1 98.88 45 LYS B N 1
ATOM 954 C CA . LYS B 1 45 ? 3.061 -7.043 -1.675 1 98.88 45 LYS B CA 1
ATOM 955 C C . LYS B 1 45 ? 3.301 -7.172 -3.176 1 98.88 45 LYS B C 1
ATOM 957 O O . LYS B 1 45 ? 2.945 -8.188 -3.783 1 98.88 45 LYS B O 1
ATOM 962 N N . LYS B 1 46 ? 3.939 -6.188 -3.791 1 98.88 46 LYS B N 1
ATOM 963 C CA . LYS B 1 46 ? 4.348 -6.297 -5.188 1 98.88 46 LYS B CA 1
ATOM 964 C C . LYS B 1 46 ? 5.309 -7.465 -5.391 1 98.88 46 LYS B C 1
ATOM 966 O O . LYS B 1 46 ? 5.207 -8.188 -6.383 1 98.88 46 LYS B O 1
ATOM 971 N N . ARG B 1 47 ? 6.156 -7.652 -4.516 1 98.81 47 ARG B N 1
ATOM 972 C CA . ARG B 1 47 ? 7.109 -8.75 -4.578 1 98.81 47 ARG B CA 1
ATOM 973 C C . ARG B 1 47 ? 6.402 -10.102 -4.469 1 98.81 47 ARG B C 1
ATOM 975 O O . ARG B 1 47 ? 6.695 -11.023 -5.223 1 98.81 47 ARG B O 1
ATOM 982 N N . ILE B 1 48 ? 5.508 -10.227 -3.607 1 98.88 48 ILE B N 1
ATOM 983 C CA . ILE B 1 48 ? 4.758 -11.461 -3.402 1 98.88 48 ILE B CA 1
ATOM 984 C C . ILE B 1 48 ? 3.951 -11.789 -4.656 1 98.88 48 ILE B C 1
ATOM 986 O O . ILE B 1 48 ? 3.898 -12.945 -5.086 1 98.88 48 ILE B O 1
ATOM 990 N N . ILE B 1 49 ? 3.332 -10.812 -5.184 1 98.88 49 ILE B N 1
ATOM 991 C CA . ILE B 1 49 ? 2.543 -11 -6.398 1 98.88 49 ILE B CA 1
ATOM 992 C C . ILE B 1 49 ? 3.434 -11.539 -7.516 1 98.88 49 ILE B C 1
ATOM 994 O O . ILE B 1 49 ? 3.057 -12.477 -8.219 1 98.88 49 ILE B O 1
ATOM 998 N N . LEU B 1 50 ? 4.566 -10.938 -7.598 1 98.75 50 LEU B N 1
ATOM 999 C CA . LEU B 1 50 ? 5.496 -11.383 -8.633 1 98.75 50 LEU B CA 1
ATOM 1000 C C . LEU B 1 50 ? 5.91 -12.836 -8.398 1 98.75 50 LEU B C 1
ATOM 1002 O O . LEU B 1 50 ? 5.914 -13.641 -9.328 1 98.75 50 LEU B O 1
ATOM 1006 N N . GLU B 1 51 ? 6.277 -13.203 -7.246 1 98.69 51 GLU B N 1
ATOM 1007 C CA . GLU B 1 51 ? 6.68 -14.562 -6.895 1 98.69 51 GLU B CA 1
ATOM 1008 C C . GLU B 1 51 ? 5.566 -15.562 -7.191 1 98.69 51 GLU B C 1
ATOM 1010 O O . GLU B 1 51 ? 5.824 -16.641 -7.742 1 98.69 51 GLU B O 1
ATOM 1015 N N . LYS B 1 52 ? 4.422 -15.195 -6.883 1 98.69 52 LYS B N 1
ATOM 1016 C CA . LYS B 1 52 ? 3.287 -16.078 -7.133 1 98.69 52 LYS B CA 1
ATOM 1017 C C . LYS B 1 52 ? 3.018 -16.234 -8.625 1 98.69 52 LYS B C 1
ATOM 1019 O O . LYS B 1 52 ? 2.643 -17.297 -9.094 1 98.69 52 LYS B O 1
ATOM 1024 N N . SER B 1 53 ? 3.189 -15.164 -9.352 1 98.56 53 SER B N 1
ATOM 1025 C CA . SER B 1 53 ? 3.049 -15.219 -10.805 1 98.56 53 SER B CA 1
ATOM 1026 C C . SER B 1 53 ? 4.078 -16.156 -11.422 1 98.56 53 SER B C 1
ATOM 1028 O O . SER B 1 53 ? 3.752 -16.953 -12.312 1 98.56 53 SER B O 1
ATOM 1030 N N . GLU B 1 54 ? 5.281 -16.078 -10.93 1 98.56 54 GLU B N 1
ATOM 1031 C CA . GLU B 1 54 ? 6.344 -16.953 -11.406 1 98.56 54 GLU B CA 1
ATOM 1032 C C . GLU B 1 54 ? 6.047 -18.406 -11.07 1 98.56 54 GLU B C 1
ATOM 1034 O O . GLU B 1 54 ? 6.242 -19.297 -11.906 1 98.56 54 GLU B O 1
ATOM 1039 N N . THR B 1 55 ? 5.555 -18.625 -9.922 1 98.75 55 THR B N 1
ATOM 1040 C CA . THR B 1 55 ? 5.164 -19.969 -9.516 1 98.75 55 THR B CA 1
ATOM 1041 C C . THR B 1 55 ? 4.031 -20.484 -10.383 1 98.75 55 THR B C 1
ATOM 1043 O O . THR B 1 55 ? 4.086 -21.625 -10.867 1 98.75 55 THR B O 1
ATOM 1046 N N . ASN B 1 56 ? 3.066 -19.625 -10.578 1 98.38 56 ASN B N 1
ATOM 1047 C CA . ASN B 1 56 ? 1.952 -20 -11.445 1 98.38 56 ASN B CA 1
ATOM 1048 C C . ASN B 1 56 ? 2.432 -20.406 -12.836 1 98.38 56 ASN B C 1
ATOM 1050 O O . ASN B 1 56 ? 1.997 -21.422 -13.383 1 98.38 56 ASN B O 1
ATOM 1054 N N . ASN B 1 57 ? 3.305 -19.625 -13.312 1 98.31 57 ASN B N 1
ATOM 1055 C CA . ASN B 1 57 ? 3.846 -19.906 -14.633 1 98.31 57 ASN B CA 1
ATOM 1056 C C . ASN B 1 57 ? 4.574 -21.25 -14.664 1 98.31 57 ASN B C 1
ATOM 1058 O O . ASN B 1 57 ? 4.398 -22.031 -15.602 1 98.31 57 ASN B O 1
ATOM 1062 N N . ALA B 1 58 ? 5.352 -21.562 -13.688 1 98.56 58 ALA B N 1
ATOM 1063 C CA . ALA B 1 58 ? 6.086 -22.812 -13.594 1 98.56 58 ALA B CA 1
ATOM 1064 C C . ALA B 1 58 ? 5.129 -24 -13.477 1 98.56 58 ALA B C 1
ATOM 1066 O O . ALA B 1 58 ? 5.352 -25.047 -14.086 1 98.56 58 ALA B O 1
ATOM 1067 N N . LEU B 1 59 ? 4.094 -23.797 -12.789 1 98.69 59 LEU B N 1
ATOM 1068 C CA . LEU B 1 59 ? 3.105 -24.859 -12.617 1 98.69 59 LEU B CA 1
ATOM 1069 C C . LEU B 1 59 ? 2.355 -25.109 -13.922 1 98.69 59 LEU B C 1
ATOM 1071 O O . LEU B 1 59 ? 2.109 -26.266 -14.281 1 98.69 59 LEU B O 1
ATOM 1075 N N . TRP B 1 60 ? 2.098 -24.078 -14.633 1 98.56 60 TRP B N 1
ATOM 1076 C CA . TRP B 1 60 ? 1.443 -24.219 -15.922 1 98.56 60 TRP B CA 1
ATOM 1077 C C . TRP B 1 60 ? 2.324 -25 -16.891 1 98.56 60 TRP B C 1
ATOM 1079 O O . TRP B 1 60 ? 1.838 -25.875 -17.609 1 98.56 60 TRP B O 1
ATOM 1089 N N . GLU B 1 61 ? 3.547 -24.766 -16.859 1 98.56 61 GLU B N 1
ATOM 1090 C CA . GLU B 1 61 ? 4.48 -25.469 -17.719 1 98.56 61 GLU B CA 1
ATOM 1091 C C . GLU B 1 61 ? 4.559 -26.953 -17.359 1 98.56 61 GLU B C 1
ATOM 1093 O O . GLU B 1 61 ? 4.617 -27.812 -18.234 1 98.56 61 GLU B O 1
ATOM 1098 N N . LYS B 1 62 ? 4.535 -27.234 -16.141 1 98.75 62 LYS B N 1
ATOM 1099 C CA . LYS B 1 62 ? 4.551 -28.609 -15.688 1 98.75 62 LYS B CA 1
ATOM 1100 C C . LYS B 1 62 ? 3.279 -29.344 -16.109 1 98.75 62 LYS B C 1
ATOM 1102 O O . LYS B 1 62 ? 3.336 -30.516 -16.516 1 98.75 62 LYS B O 1
ATOM 1107 N N . ILE B 1 63 ? 2.227 -28.656 -15.984 1 98.69 63 ILE B N 1
ATOM 1108 C CA . ILE B 1 63 ? 0.952 -29.25 -16.375 1 98.69 63 ILE B CA 1
ATOM 1109 C C . ILE B 1 63 ? 0.963 -29.547 -17.875 1 98.69 63 ILE B C 1
ATOM 1111 O O . ILE B 1 63 ? 0.593 -30.656 -18.281 1 98.69 63 ILE B O 1
ATOM 1115 N N . LYS B 1 64 ? 1.479 -28.672 -18.594 1 98.5 64 LYS B N 1
ATOM 1116 C CA . LYS B 1 64 ? 1.553 -28.891 -20.031 1 98.5 64 LYS B CA 1
ATOM 1117 C C . LYS B 1 64 ? 2.445 -30.094 -20.359 1 98.5 64 LYS B C 1
ATOM 1119 O O . LYS B 1 64 ? 2.096 -30.922 -21.203 1 98.5 64 LYS B O 1
ATOM 1124 N N . ALA B 1 65 ? 3.531 -30.094 -19.672 1 97.94 65 ALA B N 1
ATOM 1125 C CA . ALA B 1 65 ? 4.457 -31.203 -19.891 1 97.94 65 ALA B CA 1
ATOM 1126 C C . ALA B 1 65 ? 3.814 -32.531 -19.516 1 97.94 65 ALA B C 1
ATOM 1128 O O . ALA B 1 65 ? 3.957 -33.531 -20.25 1 97.94 65 ALA B O 1
ATOM 1129 N N . LEU B 1 66 ? 3.031 -32.594 -18.531 1 97.44 66 LEU B N 1
ATOM 1130 C CA . LEU B 1 66 ? 2.367 -33.812 -18.078 1 97.44 66 LEU B CA 1
ATOM 1131 C C . LEU B 1 66 ? 1.251 -34.188 -19.031 1 97.44 66 LEU B C 1
ATOM 1133 O O . LEU B 1 66 ? 1.056 -35.375 -19.312 1 97.44 66 LEU B O 1
ATOM 1137 N N . GLU B 1 67 ? 0.581 -33.219 -19.531 1 96.69 67 GLU B N 1
ATOM 1138 C CA . GLU B 1 67 ? -0.502 -33.469 -20.484 1 96.69 67 GLU B CA 1
ATOM 1139 C C . GLU B 1 67 ? 0.034 -34.031 -21.781 1 96.69 67 GLU B C 1
ATOM 1141 O O . GLU B 1 67 ? -0.548 -34.969 -22.344 1 96.69 67 GLU B O 1
ATOM 1146 N N . ILE B 1 68 ? 1.171 -33.531 -22.281 1 96.19 68 ILE B N 1
ATOM 1147 C CA . ILE B 1 68 ? 1.803 -34.031 -23.5 1 96.19 68 ILE B CA 1
ATOM 1148 C C . ILE B 1 68 ? 2.262 -35.469 -23.281 1 96.19 68 ILE B C 1
ATOM 1150 O O . ILE B 1 68 ? 2.068 -36.344 -24.141 1 96.19 68 ILE B O 1
ATOM 1154 N N . LYS B 1 69 ? 2.74 -35.719 -22.125 1 94.88 69 LYS B N 1
ATOM 1155 C CA . LYS B 1 69 ? 3.197 -37.062 -21.812 1 94.88 69 LYS B CA 1
ATOM 1156 C C . LYS B 1 69 ? 2.027 -38.031 -21.75 1 94.88 69 LYS B C 1
ATOM 1158 O O . LYS B 1 69 ? 2.115 -39.156 -22.266 1 94.88 69 LYS B O 1
ATOM 1163 N N . GLU B 1 70 ? 0.971 -37.656 -21.156 1 92.56 70 GLU B N 1
ATOM 1164 C CA . GLU B 1 70 ? -0.235 -38.469 -21.047 1 92.56 70 GLU B CA 1
ATOM 1165 C C . GLU B 1 70 ? -0.795 -38.781 -22.438 1 92.56 70 GLU B C 1
ATOM 1167 O O . GLU B 1 70 ? -1.207 -39.938 -22.688 1 92.56 70 GLU B O 1
ATOM 1172 N N . GLU B 1 71 ? -0.78 -37.812 -23.297 1 92.5 71 GLU B N 1
ATOM 1173 C CA . GLU B 1 71 ? -1.27 -38 -24.656 1 92.5 71 GLU B CA 1
ATOM 1174 C C . GLU B 1 71 ? -0.437 -39.062 -25.391 1 92.5 71 GLU B C 1
ATOM 1176 O O . GLU B 1 71 ? -0.982 -39.906 -26.094 1 92.5 71 GLU B O 1
ATOM 1181 N N . LYS B 1 72 ? 0.868 -39.031 -25.156 1 92.38 72 LYS B N 1
ATOM 1182 C CA . LYS B 1 72 ? 1.767 -39.969 -25.812 1 92.38 72 LYS B CA 1
ATOM 1183 C C . LYS B 1 72 ? 1.58 -41.406 -25.281 1 92.38 72 LYS B C 1
ATOM 1185 O O . LYS B 1 72 ? 1.715 -42.375 -26.016 1 92.38 72 LYS B O 1
ATOM 1190 N N . LEU B 1 73 ? 1.189 -41.5 -24.016 1 89.88 73 LEU B N 1
ATOM 1191 C CA . LEU B 1 73 ? 1.017 -42.781 -23.391 1 89.88 73 LEU B CA 1
ATOM 1192 C C . LEU B 1 73 ? -0.327 -43.406 -23.766 1 89.88 73 LEU B C 1
ATOM 1194 O O . LEU B 1 73 ? -0.493 -44.625 -23.719 1 89.88 73 LEU B O 1
ATOM 1198 N N . THR B 1 74 ? -1.291 -42.594 -24.172 1 89.88 74 THR B N 1
ATOM 1199 C CA . THR B 1 74 ? -2.633 -43.094 -24.438 1 89.88 74 THR B CA 1
ATOM 1200 C C . THR B 1 74 ? -2.926 -43.125 -25.922 1 89.88 74 THR B C 1
ATOM 1202 O O . THR B 1 74 ? -4.008 -43.531 -26.344 1 89.88 74 THR B O 1
ATOM 1205 N N . SER B 1 75 ? -2.045 -42.5 -26.734 1 86.5 75 SER B N 1
ATOM 1206 C CA . SER B 1 75 ? -2.195 -42.594 -28.188 1 86.5 75 SER B CA 1
ATOM 1207 C C . SER B 1 75 ? -1.625 -43.906 -28.719 1 86.5 75 SER B C 1
ATOM 1209 O O . SER B 1 75 ? -0.722 -44.5 -28.109 1 86.5 75 SER B O 1
#

Sequence (150 aa):
MQNTEILEKFEDMKKNMADGSLTNGLVIQDLENRIRNLEADVTAKKRIILEKSETNNALWEKIKALEIKEEKLTSMQNTEILEKFEDMKKNMADGSLTNGLVIQDLENRIRNLEADVTAKKRIILEKSETNNALWEKIKALEIKEEKLTS